Protein AF-0000000086526651 (afdb_homodimer)

pLDDT: mean 91.64, std 8.46, range [54.47, 98.06]

Organism: NCBI:txid488447

Sequence (122 aa):
MYRKGSVIEIQFPPERLNDAAGDPYWIDLTLDEARRLYEQLAARFATDARANQPLDTFSIDMYRKGSVIEIQFPPERLNDAAGDPYWIDLTLDEARRLYEQLAARFATDARANQPLDTFSID

Secondary structure (DSSP, 8-state):
---TTEEEEEEE-GGG-B-TTSSSEEEEEEHHHHHHHHHHHHHHTTSHHHHTSSPEEEE--/---TTEEEEEEE-GGG-B-TT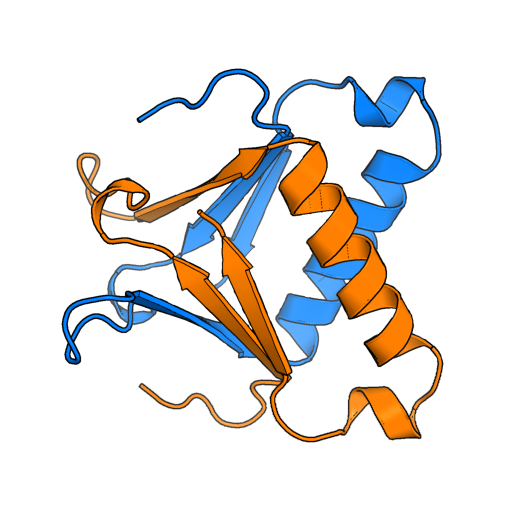-SSEEEEEEHHHHHHHHHHHHHHTTSHHHHTSSPEEEE--

Foldseek 3Di:
DDDPPAAEAEAEDPVQWDCPVPPPIDGDDDPVLVVVVVVVVCVQVVDPVSVPDHYYYRYDD/DDDPPAAEAEAEDPVQWDCPVPPPIDGDDDPVLVVVVVVVVCVQVVDPVSVRDHYYYRYDD

Nearest PDB structures (foldseek):
  5xw5-assembly1_A  TM=3.703E-01  e=4.797E+00  Saccharomyces cerevisiae S288C
  5xw4-assembly1_A  TM=3.269E-01  e=7.724E+00  Saccharomyces cerevisiae S288C
  5xw5-assembly1_A  TM=3.703E-01  e=3.209E+00  Saccharomyces cerevisiae S288C
  5xw4-assembly1_A  TM=3.254E-01  e=5.164E+00  Saccharomyces cerevisiae S288C

Radius of gyration: 13.8 Å; Cα contacts (8 Å, |Δi|>4): 200; chains: 2; bounding box: 35×32×24 Å

Structure (mmCIF, N/CA/C/O backbone):
data_AF-0000000086526651-model_v1
#
loop_
_entity.id
_entity.type
_entity.pdbx_description
1 polymer Rubredoxin
#
loop_
_atom_site.group_PDB
_atom_site.id
_atom_site.type_symbol
_atom_site.label_atom_id
_atom_site.label_alt_id
_atom_site.label_comp_id
_atom_site.label_asym_id
_atom_site.label_entity_id
_atom_site.label_seq_id
_atom_site.pdbx_PDB_ins_code
_atom_site.Cartn_x
_atom_site.Cartn_y
_atom_site.Cartn_z
_atom_site.occupancy
_atom_site.B_iso_or_equiv
_atom_site.auth_seq_id
_atom_site.auth_comp_id
_atom_site.auth_asym_id
_atom_site.auth_atom_id
_atom_site.pdbx_PDB_model_num
ATOM 1 N N . MET A 1 1 ? 9.641 11.141 4.934 1 54.47 1 MET A N 1
ATOM 2 C CA . MET A 1 1 ? 9.086 12.492 4.914 1 54.47 1 MET A CA 1
ATOM 3 C C . MET A 1 1 ? 7.582 12.469 5.164 1 54.47 1 MET A C 1
ATOM 5 O O . MET A 1 1 ? 6.902 11.523 4.766 1 54.47 1 MET A O 1
ATOM 9 N N . TYR A 1 2 ? 7.191 12.961 6.32 1 61.16 2 TYR A N 1
ATOM 10 C CA . TYR A 1 2 ? 5.781 13.156 6.637 1 61.16 2 TYR A CA 1
ATOM 11 C C . TYR A 1 2 ? 5.078 13.945 5.539 1 61.16 2 TYR A C 1
ATOM 13 O O . TYR A 1 2 ? 5.566 14.992 5.109 1 61.16 2 TYR A O 1
ATOM 21 N N . ARG A 1 3 ? 4.145 13.273 4.789 1 72.81 3 ARG A N 1
ATOM 22 C CA . ARG A 1 3 ? 3.32 13.961 3.803 1 72.81 3 ARG A CA 1
ATOM 23 C C . ARG A 1 3 ? 1.988 14.398 4.406 1 72.81 3 ARG A C 1
ATOM 25 O O . ARG A 1 3 ? 1.312 13.602 5.062 1 72.81 3 ARG A O 1
ATOM 32 N N . LYS A 1 4 ? 1.771 15.719 4.301 1 79.44 4 LYS A N 1
ATOM 33 C CA . LYS A 1 4 ? 0.506 16.25 4.797 1 79.44 4 LYS A CA 1
ATOM 34 C C . LYS A 1 4 ? -0.682 15.547 4.148 1 79.44 4 LYS A C 1
ATOM 36 O O . LYS A 1 4 ? -0.687 15.32 2.936 1 79.44 4 LYS A O 1
ATOM 41 N N . GLY A 1 5 ? -1.598 15.125 4.988 1 87 5 GLY A N 1
ATOM 42 C CA . GLY A 1 5 ? -2.811 14.523 4.457 1 87 5 GLY A CA 1
ATOM 43 C C . GLY A 1 5 ? -2.707 13.016 4.293 1 87 5 GLY A C 1
ATOM 44 O O . GLY A 1 5 ? -3.619 12.383 3.758 1 87 5 GLY A O 1
ATOM 45 N N . SER A 1 6 ? -1.516 12.57 4.836 1 92.38 6 SER A N 1
ATOM 46 C CA . SER A 1 6 ? -1.373 11.117 4.789 1 92.38 6 SER A CA 1
ATOM 47 C C . SER A 1 6 ? -2.342 10.438 5.75 1 92.38 6 SER A C 1
ATOM 49 O O . SER A 1 6 ? -2.59 10.938 6.848 1 92.38 6 SER A O 1
ATOM 51 N N . VAL A 1 7 ? -2.863 9.242 5.266 1 93.38 7 VAL A N 1
ATOM 52 C CA . VAL A 1 7 ? -3.865 8.594 6.105 1 93.38 7 VAL A CA 1
ATOM 53 C C . VAL A 1 7 ? -3.414 7.18 6.453 1 93.38 7 VAL A C 1
ATOM 55 O O . VAL A 1 7 ? -3.92 6.574 7.402 1 93.38 7 VAL A O 1
ATOM 58 N N . ILE A 1 8 ? -2.518 6.641 5.738 1 95.12 8 ILE A N 1
ATOM 59 C CA . ILE A 1 8 ? -2.039 5.301 6.059 1 95.12 8 ILE A CA 1
ATOM 60 C C . ILE A 1 8 ? -0.545 5.199 5.758 1 95.12 8 ILE A C 1
ATOM 62 O O . ILE A 1 8 ? -0.073 5.719 4.746 1 95.12 8 ILE A O 1
ATOM 66 N N . GLU A 1 9 ? 0.189 4.605 6.691 1 96.12 9 GLU A N 1
ATOM 67 C CA . GLU A 1 9 ? 1.599 4.25 6.555 1 96.12 9 GLU A CA 1
ATOM 68 C C . GLU A 1 9 ? 1.771 2.752 6.332 1 96.12 9 GLU A C 1
ATOM 70 O O . GLU A 1 9 ? 1.293 1.941 7.129 1 96.12 9 GLU A O 1
ATOM 75 N N . ILE A 1 10 ? 2.428 2.42 5.223 1 97.69 10 ILE A N 1
ATOM 76 C CA . ILE A 1 10 ? 2.75 1.021 4.961 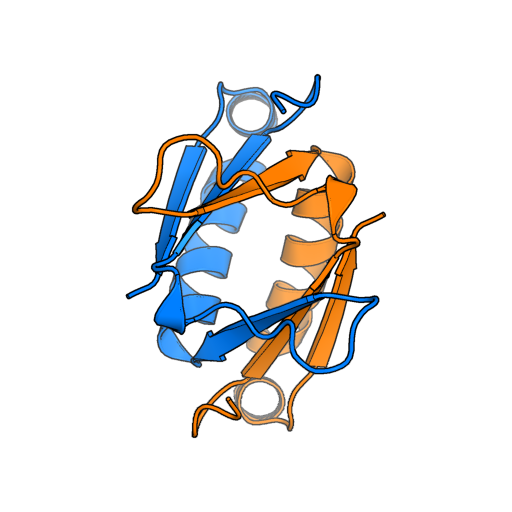1 97.69 10 ILE A CA 1
ATOM 77 C C . ILE A 1 10 ? 4.199 0.744 5.348 1 97.69 10 ILE A C 1
ATOM 79 O O . ILE A 1 10 ? 5.125 1.265 4.719 1 97.69 10 ILE A O 1
ATOM 83 N N . GLN A 1 11 ? 4.43 -0.088 6.332 1 98.06 11 GLN A N 1
ATOM 84 C CA . GLN A 1 11 ? 5.754 -0.427 6.836 1 98.06 11 GLN A CA 1
ATOM 85 C C . GLN A 1 11 ? 6.203 -1.796 6.328 1 98.06 11 GLN A C 1
ATOM 87 O O . GLN A 1 11 ? 5.391 -2.717 6.215 1 98.06 11 GLN A O 1
ATOM 92 N N . PHE A 1 12 ? 7.473 -1.84 6.027 1 97.81 12 PHE A N 1
ATOM 93 C CA . PHE A 1 12 ? 8.016 -3.094 5.516 1 97.81 12 PHE A CA 1
ATOM 94 C C . PHE A 1 12 ? 9.508 -3.201 5.809 1 97.81 12 PHE A C 1
ATOM 96 O O . PHE A 1 12 ? 10.188 -2.188 5.965 1 97.81 12 PHE A O 1
ATOM 103 N N . PRO A 1 13 ? 10 -4.391 5.945 1 97.38 13 PRO A N 1
ATOM 104 C CA . PRO A 1 13 ? 11.453 -4.531 6.113 1 97.38 13 PRO A CA 1
ATOM 105 C C . PRO A 1 13 ? 12.234 -4.16 4.855 1 97.38 13 PRO A C 1
ATOM 107 O O . PRO A 1 13 ? 11.703 -4.258 3.746 1 97.38 13 PRO A O 1
ATOM 110 N N . PRO A 1 14 ? 13.445 -3.766 5.051 1 96.44 14 PRO A N 1
ATOM 111 C CA . PRO A 1 14 ? 14.258 -3.359 3.902 1 96.44 14 PRO A CA 1
ATOM 112 C C . PRO A 1 14 ? 14.352 -4.445 2.834 1 96.44 14 PRO A C 1
ATOM 114 O O . PRO A 1 14 ? 14.461 -4.137 1.644 1 96.44 14 PRO A O 1
ATOM 117 N N . GLU A 1 15 ? 14.203 -5.711 3.213 1 95.19 15 GLU A N 1
ATOM 118 C CA . GLU A 1 15 ? 14.367 -6.812 2.27 1 95.19 15 GLU A CA 1
ATOM 119 C C . GLU A 1 15 ? 13.172 -6.918 1.325 1 95.19 15 GLU A C 1
ATOM 121 O O . GLU A 1 15 ? 13.242 -7.609 0.307 1 95.19 15 GLU A O 1
ATOM 126 N N . ARG A 1 16 ? 12.109 -6.227 1.646 1 96.12 16 ARG A N 1
ATOM 127 C CA . ARG A 1 16 ? 10.93 -6.238 0.792 1 96.12 16 ARG A CA 1
ATOM 128 C C . ARG A 1 16 ? 11.016 -5.156 -0.279 1 96.12 16 ARG A C 1
ATOM 130 O O . ARG A 1 16 ? 10.203 -5.125 -1.204 1 96.12 16 ARG A O 1
ATOM 137 N N . LEU A 1 17 ? 11.961 -4.262 -0.172 1 96.44 17 LEU A N 1
ATOM 138 C CA . LEU A 1 17 ? 12.094 -3.166 -1.127 1 96.44 17 LEU A CA 1
ATOM 139 C C . LEU A 1 17 ? 12.75 -3.646 -2.416 1 96.44 17 LEU A C 1
ATOM 141 O O . LEU A 1 17 ? 13.844 -4.219 -2.383 1 96.44 17 LEU A O 1
ATOM 145 N N . ASN A 1 18 ? 12 -3.439 -3.523 1 96.56 18 ASN A N 1
ATOM 146 C CA . ASN A 1 18 ? 12.594 -3.637 -4.844 1 96.56 18 ASN A CA 1
ATOM 147 C C . ASN A 1 18 ? 13.062 -2.32 -5.453 1 96.56 18 ASN A C 1
ATOM 149 O O . ASN A 1 18 ? 12.242 -1.506 -5.887 1 96.56 18 ASN A O 1
ATOM 153 N N . ASP A 1 19 ? 14.328 -2.189 -5.453 1 95.44 19 ASP A N 1
ATOM 154 C CA . ASP A 1 19 ? 14.891 -0.909 -5.875 1 95.44 19 ASP A CA 1
ATOM 155 C C . ASP A 1 19 ? 16 -1.109 -6.902 1 95.44 19 ASP A C 1
ATOM 157 O O . ASP A 1 19 ? 16.703 -0.164 -7.25 1 95.44 19 ASP A O 1
ATOM 161 N N . ALA A 1 20 ? 16.125 -2.27 -7.43 1 89.5 20 ALA A N 1
ATOM 162 C CA . ALA A 1 20 ? 17.266 -2.588 -8.273 1 89.5 20 ALA A CA 1
ATOM 163 C C . ALA A 1 20 ? 17.125 -1.952 -9.656 1 89.5 20 ALA A C 1
ATOM 165 O O . ALA A 1 20 ? 18.125 -1.66 -10.32 1 89.5 20 ALA A O 1
ATOM 166 N N . ALA A 1 21 ? 15.875 -1.707 -10.047 1 89 21 ALA A N 1
ATOM 167 C CA . ALA A 1 21 ? 15.641 -1.163 -11.375 1 89 21 ALA A CA 1
ATOM 168 C C . ALA A 1 21 ? 15.781 0.356 -11.383 1 89 21 ALA A C 1
ATOM 170 O O . ALA A 1 21 ? 15.781 0.981 -12.445 1 89 21 ALA A O 1
ATOM 171 N N . GLY A 1 22 ? 16.016 0.937 -10.273 1 88.19 22 GLY A N 1
ATOM 172 C CA . GLY A 1 22 ? 16.125 2.383 -10.164 1 88.19 22 GLY A CA 1
ATOM 173 C C . GLY A 1 22 ? 14.789 3.066 -9.953 1 88.19 22 GLY A C 1
ATOM 174 O O . GLY A 1 22 ? 13.914 2.533 -9.266 1 88.19 22 GLY A O 1
ATOM 175 N N . ASP A 1 23 ? 14.297 3.838 -10.75 1 93.12 23 ASP A N 1
ATOM 176 C CA . ASP A 1 23 ? 12.977 4.465 -10.648 1 93.12 23 ASP A CA 1
ATOM 177 C C . ASP A 1 23 ? 11.992 3.834 -11.633 1 93.12 23 ASP A C 1
ATOM 179 O O . ASP A 1 23 ? 12.289 3.717 -12.828 1 93.12 23 ASP A O 1
ATOM 183 N N . PRO A 1 24 ? 10.797 3.256 -11.023 1 96.12 24 PRO A N 1
ATOM 184 C CA . PRO A 1 24 ? 10.305 3.369 -9.648 1 96.12 24 PRO A CA 1
ATOM 185 C C . PRO A 1 24 ? 10.828 2.26 -8.734 1 96.12 24 PRO A C 1
ATOM 187 O O . PRO A 1 24 ? 11.32 1.239 -9.227 1 96.12 24 PRO A O 1
ATOM 190 N N . TYR A 1 25 ? 10.758 2.459 -7.438 1 97.31 25 TYR A N 1
ATOM 191 C CA . TYR A 1 25 ? 10.789 1.397 -6.438 1 97.31 25 TYR A CA 1
ATOM 192 C C . TYR A 1 25 ? 9.438 0.705 -6.34 1 97.31 25 TYR A C 1
ATOM 194 O O . TYR A 1 25 ? 8.422 1.232 -6.816 1 97.31 25 TYR A O 1
ATOM 202 N N . TRP A 1 26 ? 9.406 -0.518 -5.793 1 97.12 26 TRP A N 1
ATOM 203 C CA . TRP A 1 26 ? 8.109 -1.131 -5.539 1 97.12 26 TRP A CA 1
ATOM 204 C C . TRP A 1 26 ? 8.203 -2.166 -4.426 1 97.12 26 TRP A C 1
ATOM 206 O O . TRP A 1 26 ? 9.297 -2.621 -4.082 1 97.12 26 TRP A O 1
ATOM 216 N N . ILE A 1 27 ? 7.008 -2.406 -3.842 1 96.94 27 ILE A N 1
ATOM 217 C CA . ILE A 1 27 ? 6.785 -3.545 -2.959 1 96.94 27 ILE A CA 1
ATOM 218 C C . ILE A 1 27 ? 5.641 -4.402 -3.498 1 96.94 27 ILE A C 1
ATOM 220 O O . ILE A 1 27 ? 4.719 -3.887 -4.137 1 96.94 27 ILE A O 1
ATOM 224 N N . ASP A 1 28 ? 5.77 -5.703 -3.209 1 95.94 28 ASP A N 1
ATOM 225 C CA . ASP A 1 28 ? 4.715 -6.633 -3.598 1 95.94 28 ASP A CA 1
ATOM 226 C C . ASP A 1 28 ? 3.947 -7.137 -2.377 1 95.94 28 ASP A C 1
ATOM 228 O O . ASP A 1 28 ? 4.543 -7.418 -1.336 1 95.94 28 ASP A O 1
ATOM 232 N N . LEU A 1 29 ? 2.621 -7.266 -2.545 1 96.12 29 LEU A N 1
ATOM 233 C CA . LEU A 1 29 ? 1.801 -7.82 -1.476 1 96.12 29 LEU A CA 1
ATOM 234 C C . LEU A 1 29 ? 1.272 -9.203 -1.857 1 96.12 29 LEU A C 1
ATOM 236 O O . LEU A 1 29 ? 0.813 -9.406 -2.982 1 96.12 29 LEU A O 1
ATOM 240 N N . THR A 1 30 ? 1.409 -10.109 -0.914 1 94.06 30 THR A N 1
ATOM 241 C CA . THR A 1 30 ? 0.768 -11.414 -1.078 1 94.06 30 THR A CA 1
ATOM 242 C C . THR A 1 30 ? -0.751 -11.273 -1.025 1 94.06 30 THR A C 1
ATOM 244 O O . THR A 1 30 ? -1.273 -10.211 -0.676 1 94.06 30 THR A O 1
ATOM 247 N N . LEU A 1 31 ? -1.347 -12.32 -1.364 1 93.44 31 LEU A N 1
ATOM 248 C CA . LEU A 1 31 ? -2.803 -12.344 -1.29 1 93.44 31 LEU A CA 1
ATOM 249 C C . LEU A 1 31 ? -3.281 -12.016 0.12 1 93.44 31 LEU A C 1
ATOM 251 O O . LEU A 1 31 ? -4.199 -11.211 0.295 1 93.44 31 LEU A O 1
ATOM 255 N N . ASP A 1 32 ? -2.654 -12.547 1.11 1 94.5 32 ASP A N 1
ATOM 256 C CA . ASP A 1 32 ? -3.041 -12.312 2.498 1 94.5 32 ASP A CA 1
ATOM 257 C C . ASP A 1 32 ? -2.783 -10.859 2.9 1 94.5 32 ASP A C 1
ATOM 259 O O . ASP A 1 32 ? -3.621 -10.234 3.553 1 94.5 32 ASP A O 1
ATOM 263 N N . GLU A 1 33 ? -1.643 -10.328 2.531 1 96.69 33 GLU A N 1
ATOM 264 C CA . GLU A 1 33 ? -1.31 -8.945 2.867 1 96.69 33 GLU A CA 1
ATOM 265 C C . GLU A 1 33 ? -2.26 -7.969 2.184 1 96.69 33 GLU A C 1
ATOM 267 O O . GLU A 1 33 ? -2.699 -6.992 2.795 1 96.69 33 GLU A O 1
ATOM 272 N N . ALA A 1 34 ? -2.604 -8.266 0.974 1 96.69 34 ALA A N 1
ATOM 273 C CA . ALA A 1 34 ? -3.535 -7.426 0.227 1 96.69 34 ALA A CA 1
ATOM 274 C C . ALA A 1 34 ? -4.926 -7.449 0.858 1 96.69 34 ALA A C 1
ATOM 276 O O . ALA A 1 34 ? -5.586 -6.414 0.956 1 96.69 34 ALA A O 1
ATOM 277 N N . ARG A 1 35 ? -5.281 -8.609 1.3 1 96.12 35 ARG A N 1
ATOM 278 C CA . ARG A 1 35 ? -6.582 -8.734 1.943 1 96.12 35 ARG A CA 1
ATOM 279 C C . ARG A 1 35 ? -6.621 -7.957 3.256 1 96.12 35 ARG A C 1
ATOM 281 O O . ARG A 1 35 ? -7.605 -7.27 3.547 1 96.12 35 ARG A O 1
ATOM 288 N N . ARG A 1 36 ? -5.594 -8.062 4.012 1 97.88 36 ARG A N 1
ATOM 289 C CA . ARG A 1 36 ? -5.531 -7.332 5.273 1 97.88 36 ARG A CA 1
ATOM 290 C C . ARG A 1 36 ? -5.535 -5.828 5.035 1 97.88 36 ARG A C 1
ATOM 292 O O . ARG A 1 36 ? -6.18 -5.078 5.773 1 97.88 36 ARG A O 1
ATOM 299 N N . LEU A 1 37 ? -4.801 -5.375 3.965 1 97.94 37 LEU A N 1
ATOM 300 C CA . LEU A 1 37 ? -4.789 -3.955 3.625 1 97.94 37 LEU A CA 1
ATOM 301 C C . LEU A 1 37 ? -6.172 -3.498 3.17 1 97.94 37 LEU A C 1
ATOM 303 O O . LEU A 1 37 ? -6.633 -2.422 3.559 1 97.94 37 LEU A O 1
ATOM 307 N N . TYR A 1 38 ? -6.844 -4.375 2.404 1 97.06 38 TYR A N 1
ATOM 308 C CA . TYR A 1 38 ? -8.195 -4.082 1.951 1 97.06 38 TYR A CA 1
ATOM 309 C C . TYR A 1 38 ? -9.141 -3.906 3.133 1 97.06 38 TYR A C 1
ATOM 311 O O . TYR A 1 38 ? -9.898 -2.932 3.197 1 97.06 38 TYR A O 1
ATOM 319 N N . GLU A 1 39 ? -9.086 -4.797 4.078 1 97.5 39 GLU A N 1
ATOM 320 C CA . GLU A 1 39 ? -9.969 -4.766 5.238 1 97.5 39 GLU A CA 1
ATOM 321 C C . GLU A 1 39 ? -9.703 -3.533 6.098 1 97.5 39 GLU A C 1
ATOM 323 O O . GLU A 1 39 ? -10.641 -2.92 6.617 1 97.5 39 GLU A O 1
ATOM 328 N N . GLN A 1 40 ? -8.445 -3.191 6.254 1 96.81 40 GLN A N 1
ATOM 329 C CA . GLN A 1 40 ? -8.109 -2.006 7.035 1 96.81 40 GLN A CA 1
ATOM 330 C C . GLN A 1 40 ? -8.609 -0.737 6.352 1 96.81 40 GLN A C 1
ATOM 332 O O . GLN A 1 40 ? -9.164 0.151 7.004 1 96.81 40 GLN A O 1
ATOM 337 N N . LEU A 1 41 ? -8.469 -0.65 5.008 1 97 41 LEU A N 1
ATOM 338 C CA . LEU A 1 41 ? -8.938 0.511 4.262 1 97 41 LEU A CA 1
ATOM 339 C C . LEU A 1 41 ? -10.461 0.575 4.258 1 97 41 LEU A C 1
ATOM 341 O O . LEU A 1 41 ? -11.039 1.66 4.336 1 97 41 LEU A O 1
ATOM 345 N N . ALA A 1 42 ? -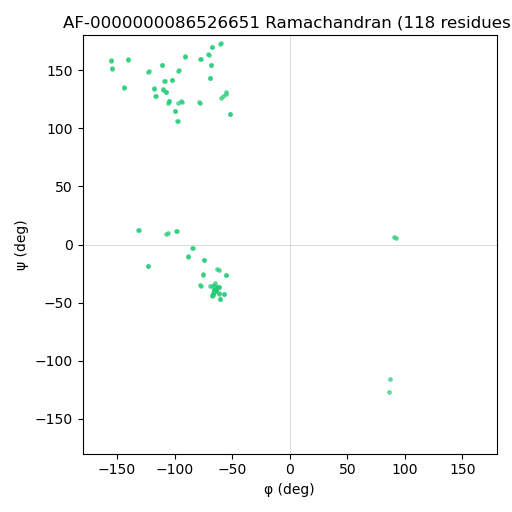11.055 -0.596 4.199 1 96.25 42 ALA A N 1
ATOM 346 C CA . ALA A 1 42 ? -12.516 -0.649 4.242 1 96.25 42 ALA A CA 1
ATOM 347 C C . ALA A 1 42 ? -13.047 -0.074 5.555 1 96.25 42 ALA A C 1
ATOM 349 O O . ALA A 1 42 ? -14.023 0.675 5.559 1 96.25 42 ALA A O 1
ATOM 350 N N . ALA A 1 43 ? -12.375 -0.432 6.613 1 94.5 43 ALA A N 1
ATOM 351 C CA . ALA A 1 43 ? -12.766 0.097 7.918 1 94.5 43 ALA A CA 1
ATOM 352 C C . ALA A 1 43 ? -12.586 1.611 7.973 1 94.5 43 ALA A C 1
ATOM 354 O O . ALA A 1 43 ? -13.422 2.324 8.539 1 94.5 43 ALA A O 1
ATOM 355 N N . ARG A 1 44 ? -11.523 2.078 7.363 1 92.94 44 ARG A N 1
ATOM 356 C CA . ARG A 1 44 ? -11.227 3.508 7.355 1 92.94 44 ARG A CA 1
ATOM 357 C C . ARG A 1 44 ? -12.289 4.285 6.586 1 92.94 44 ARG A C 1
ATOM 359 O O . ARG A 1 44 ? -12.695 5.371 7 1 92.94 44 ARG A O 1
ATOM 366 N N . PHE A 1 45 ? -12.734 3.658 5.469 1 93.94 45 PHE A N 1
ATOM 367 C CA . PHE A 1 45 ? -13.609 4.41 4.574 1 93.94 45 PHE A CA 1
ATOM 368 C C . PHE A 1 45 ? -15.07 4.043 4.812 1 93.94 45 PHE A C 1
ATOM 370 O O . PHE A 1 45 ? -15.938 4.387 4.012 1 93.94 45 PHE A O 1
ATOM 377 N N . ALA A 1 46 ? -15.258 3.346 5.887 1 93.81 46 ALA A N 1
ATOM 378 C CA . ALA A 1 46 ? -16.609 2.932 6.227 1 93.81 46 ALA A CA 1
ATOM 379 C C . ALA A 1 46 ? -17.484 4.141 6.555 1 93.81 46 ALA A C 1
ATOM 381 O O . ALA A 1 46 ? -18.688 4.137 6.281 1 93.81 46 ALA A O 1
ATOM 382 N N . THR A 1 47 ? -16.891 5.188 7.184 1 89.5 47 THR A N 1
ATOM 383 C CA . THR A 1 47 ? -17.594 6.426 7.504 1 89.5 47 THR A CA 1
ATOM 384 C C . THR A 1 47 ? -16.688 7.637 7.27 1 89.5 47 THR A C 1
ATOM 386 O O . THR A 1 47 ? -15.469 7.516 7.273 1 89.5 47 THR A O 1
ATOM 389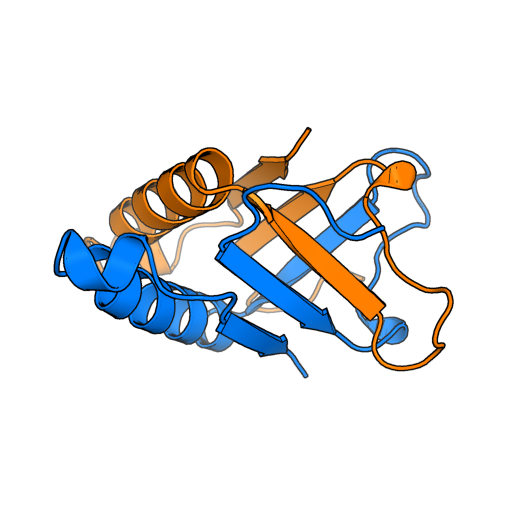 N N . ASP A 1 48 ? -17.312 8.742 7.129 1 86.5 48 ASP A N 1
ATOM 390 C CA . ASP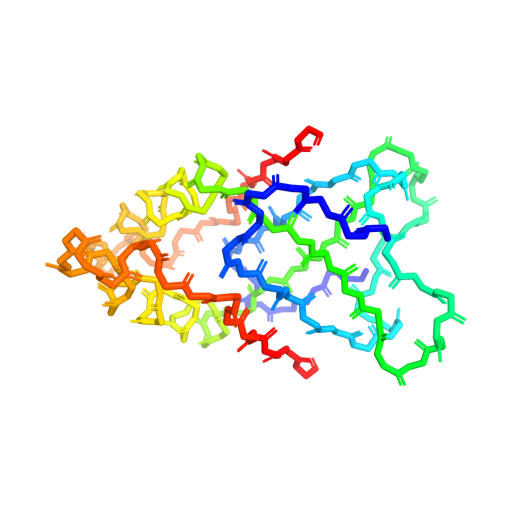 A 1 48 ? -16.562 9.984 6.957 1 86.5 48 ASP A CA 1
ATOM 391 C C . ASP A 1 48 ? -15.695 10.266 8.18 1 86.5 48 ASP A C 1
ATOM 393 O O . ASP A 1 48 ? -14.57 10.773 8.047 1 86.5 48 ASP A O 1
ATOM 397 N N . ALA A 1 49 ? -16.234 9.938 9.312 1 82.31 49 ALA A N 1
ATOM 398 C CA . ALA A 1 49 ? -15.523 10.172 10.562 1 82.31 49 ALA A CA 1
ATOM 399 C C . ALA A 1 49 ? -14.234 9.352 10.617 1 82.31 49 ALA A C 1
ATOM 401 O O . ALA A 1 49 ? -13.211 9.836 11.094 1 82.31 49 ALA A O 1
ATOM 402 N N . ARG A 1 50 ? -14.266 8.234 10.117 1 83.81 50 ARG A N 1
ATOM 403 C CA . ARG A 1 50 ? -13.102 7.359 10.148 1 83.81 50 ARG A CA 1
ATOM 404 C C . ARG A 1 50 ? -12.078 7.77 9.102 1 83.81 50 ARG A C 1
ATOM 406 O O . ARG A 1 50 ? -10.867 7.672 9.328 1 83.81 50 ARG A O 1
ATOM 413 N N . ALA A 1 51 ? -12.617 8.242 7.992 1 82.88 51 ALA A N 1
ATOM 414 C CA . ALA A 1 51 ? -11.727 8.617 6.898 1 82.88 51 ALA A CA 1
ATOM 415 C C . ALA A 1 51 ? -10.812 9.773 7.309 1 82.88 51 ALA A C 1
ATOM 417 O O . ALA A 1 51 ? -9.688 9.883 6.82 1 82.88 51 ALA A O 1
ATOM 418 N N . ASN A 1 52 ? -11.219 10.492 8.297 1 81.44 52 ASN A N 1
ATOM 419 C CA . ASN A 1 52 ? -10.492 11.703 8.672 1 81.44 52 ASN A CA 1
ATOM 420 C C . ASN A 1 52 ? -9.695 11.508 9.953 1 81.44 52 ASN A C 1
ATOM 422 O O . ASN A 1 52 ? -9.172 12.469 10.523 1 81.44 52 ASN A O 1
ATOM 426 N N . GLN A 1 53 ? -9.656 10.211 10.344 1 80.94 53 GLN A N 1
ATOM 427 C CA . GLN A 1 53 ? -8.891 9.891 11.547 1 80.94 53 GLN A CA 1
ATOM 428 C C . GLN A 1 53 ? -7.391 10.031 11.289 1 80.94 53 GLN A C 1
ATOM 430 O O . GLN A 1 53 ? -6.953 10.086 10.141 1 80.94 53 GLN A O 1
ATOM 435 N N . PRO A 1 54 ? -6.809 10.078 12.398 1 82.38 54 PRO A N 1
ATOM 436 C CA . PRO A 1 54 ? -5.355 10.18 12.258 1 82.38 54 PRO A CA 1
ATOM 437 C C . PRO A 1 54 ? -4.754 8.984 11.516 1 82.38 54 PRO A C 1
ATOM 439 O O . PRO A 1 54 ? -5.441 7.992 11.273 1 82.38 54 PRO A O 1
ATOM 442 N N . LEU A 1 55 ? -3.484 9.031 11.203 1 86.88 55 LEU A N 1
ATOM 443 C CA . LEU A 1 55 ? -2.709 8.086 10.398 1 86.88 55 LEU A CA 1
ATOM 444 C C . LEU A 1 55 ? -2.766 6.688 11 1 86.88 55 LEU A C 1
ATOM 446 O O . LEU A 1 55 ? -2.549 6.512 12.203 1 86.88 55 LEU A O 1
ATOM 450 N N . ASP A 1 56 ? -3.156 5.688 10.117 1 92.19 56 ASP A N 1
ATOM 451 C CA . ASP A 1 56 ? -3.078 4.27 10.469 1 92.19 56 ASP A CA 1
ATOM 452 C C . ASP A 1 56 ? -1.794 3.643 9.93 1 92.19 56 ASP A C 1
ATOM 454 O O . ASP A 1 56 ? -1.254 4.094 8.914 1 92.19 56 ASP A O 1
ATOM 458 N N . THR A 1 57 ? -1.327 2.621 10.711 1 95.88 57 THR A N 1
ATOM 459 C CA . THR A 1 57 ? -0.16 1.877 10.25 1 95.88 57 THR A CA 1
ATOM 460 C C . THR A 1 57 ? -0.562 0.487 9.766 1 95.88 57 THR A C 1
ATOM 462 O O . THR A 1 57 ? -1.369 -0.191 10.398 1 95.88 57 THR A O 1
ATOM 465 N N . PHE A 1 58 ? -0.094 0.108 8.57 1 97.88 58 PHE A N 1
ATOM 466 C CA . PHE A 1 58 ? -0.173 -1.246 8.039 1 97.88 58 PHE A CA 1
ATOM 467 C C . PHE A 1 58 ? 1.22 -1.833 7.844 1 97.88 58 PHE A C 1
ATOM 469 O O . PHE A 1 58 ? 2.066 -1.23 7.18 1 97.88 58 PHE A O 1
ATOM 476 N N . SER A 1 59 ? 1.443 -3.037 8.406 1 97.94 59 SER A N 1
ATOM 477 C CA . SER A 1 59 ? 2.775 -3.629 8.336 1 97.94 59 SER A CA 1
ATOM 478 C C . SER A 1 59 ? 2.76 -4.945 7.566 1 97.94 59 SER A C 1
ATOM 480 O O . SER A 1 59 ? 1.863 -5.77 7.754 1 97.94 59 SER A O 1
ATOM 482 N N . ILE A 1 60 ? 3.771 -4.988 6.68 1 95.94 60 ILE A N 1
ATOM 483 C CA . ILE A 1 60 ? 3.965 -6.281 6.027 1 95.94 60 ILE A CA 1
ATOM 484 C C . ILE A 1 60 ? 5.27 -6.91 6.512 1 95.94 60 ILE A C 1
ATOM 486 O O . ILE A 1 60 ? 6.184 -6.207 6.941 1 95.94 60 ILE A O 1
ATOM 490 N N . ASP A 1 61 ? 5.254 -8.297 6.406 1 90.06 61 ASP A N 1
ATOM 491 C CA . ASP A 1 61 ? 6.387 -9.055 6.93 1 90.06 61 ASP A CA 1
ATOM 492 C C . ASP A 1 61 ? 7.379 -9.391 5.82 1 90.06 61 ASP A C 1
ATOM 494 O O . ASP A 1 61 ? 6.996 -9.523 4.656 1 90.06 61 ASP A O 1
ATOM 498 N N . MET B 1 1 ? 12.422 -8.336 -5.551 1 54.5 1 MET B N 1
ATOM 499 C CA . MET B 1 1 ? 12.305 -9.789 -5.523 1 54.5 1 MET B CA 1
ATOM 500 C C . MET B 1 1 ? 10.852 -10.219 -5.707 1 54.5 1 MET B C 1
ATOM 502 O O . MET B 1 1 ? 9.93 -9.523 -5.273 1 54.5 1 MET B O 1
ATOM 506 N N . TYR B 1 2 ? 10.586 -10.82 -6.859 1 60.84 2 TYR B N 1
ATOM 507 C CA . TYR B 1 2 ? 9.289 -11.43 -7.121 1 60.84 2 TYR B CA 1
ATOM 508 C C . TYR B 1 2 ? 8.898 -12.391 -6 1 60.84 2 TYR B C 1
ATOM 510 O O . TYR B 1 2 ? 9.703 -13.234 -5.598 1 60.84 2 TYR B O 1
ATOM 518 N N . ARG B 1 3 ? 7.836 -12.039 -5.211 1 72.62 3 ARG B N 1
ATOM 519 C CA . ARG B 1 3 ? 7.297 -12.945 -4.195 1 72.62 3 ARG B CA 1
ATOM 520 C C . ARG B 1 3 ? 6.129 -13.758 -4.746 1 72.62 3 ARG B C 1
ATOM 522 O O . ARG B 1 3 ? 5.227 -13.203 -5.371 1 72.62 3 ARG B O 1
ATOM 529 N N . LYS B 1 4 ? 6.309 -15.078 -4.648 1 78.94 4 LYS B N 1
ATOM 530 C CA . LYS B 1 4 ? 5.242 -15.969 -5.098 1 78.94 4 LYS B CA 1
ATOM 531 C C . LYS B 1 4 ? 3.928 -15.648 -4.391 1 78.94 4 LYS B C 1
ATOM 533 O O . LYS B 1 4 ? 3.906 -15.43 -3.176 1 78.94 4 LYS B O 1
ATOM 538 N N . GLY B 1 5 ? 2.898 -15.5 -5.184 1 86.88 5 GLY B N 1
ATOM 539 C CA . GLY B 1 5 ? 1.589 -15.289 -4.59 1 86.88 5 GLY B CA 1
ATOM 540 C C . GLY B 1 5 ? 1.246 -13.82 -4.422 1 86.88 5 GLY B C 1
ATOM 541 O O . GLY B 1 5 ? 0.205 -13.477 -3.855 1 86.88 5 GLY B O 1
ATOM 542 N N . SER B 1 6 ? 2.254 -13.039 -5.004 1 92.25 6 SER B N 1
ATOM 543 C CA . SER B 1 6 ? 1.957 -11.617 -4.953 1 92.25 6 SER B CA 1
ATOM 544 C C . SER B 1 6 ? 0.8 -11.258 -5.879 1 92.25 6 SER B C 1
ATOM 546 O O . SER B 1 6 ? 0.68 -11.812 -6.973 1 92.25 6 SER B O 1
ATOM 548 N N . VAL B 1 7 ? -0.032 -10.281 -5.387 1 93.38 7 VAL B N 1
ATOM 549 C CA . VAL B 1 7 ? -1.209 -9.977 -6.195 1 93.38 7 VAL B CA 1
ATOM 550 C C . VAL B 1 7 ? -1.221 -8.492 -6.551 1 93.38 7 VAL B C 1
ATOM 552 O O . VAL B 1 7 ? -1.912 -8.07 -7.48 1 93.38 7 VAL B O 1
ATOM 555 N N . ILE B 1 8 ? -0.502 -7.707 -5.852 1 95.06 8 ILE B N 1
ATOM 556 C CA . ILE B 1 8 ? -0.464 -6.289 -6.184 1 95.06 8 ILE B CA 1
ATOM 557 C C . ILE B 1 8 ? 0.938 -5.738 -5.934 1 95.06 8 ILE B C 1
ATOM 559 O O . ILE B 1 8 ? 1.578 -6.082 -4.938 1 95.06 8 ILE B O 1
ATOM 563 N N . GLU B 1 9 ? 1.427 -4.957 -6.879 1 95.94 9 GLU B N 1
ATOM 564 C CA . GLU B 1 9 ? 2.668 -4.195 -6.785 1 95.94 9 GLU B CA 1
ATOM 565 C C . GLU B 1 9 ? 2.387 -2.711 -6.562 1 95.94 9 GLU B C 1
ATOM 567 O O . GLU B 1 9 ? 1.654 -2.088 -7.332 1 95.94 9 GLU B O 1
ATOM 572 N N . ILE B 1 10 ? 2.943 -2.18 -5.48 1 97.56 10 ILE B N 1
ATOM 573 C CA . ILE B 1 10 ? 2.84 -0.748 -5.223 1 97.56 10 ILE B CA 1
ATOM 574 C C . ILE B 1 10 ? 4.129 -0.051 -5.656 1 97.56 10 ILE B C 1
ATOM 576 O O . ILE B 1 10 ? 5.188 -0.267 -5.062 1 97.56 10 ILE B O 1
ATOM 580 N N . GLN B 1 11 ? 4.051 0.806 -6.645 1 97.94 11 GLN B N 1
ATOM 581 C CA . GLN B 1 11 ? 5.195 1.525 -7.191 1 97.94 11 GLN B CA 1
ATOM 582 C C . GLN B 1 11 ? 5.227 2.969 -6.695 1 97.94 11 GLN B C 1
ATOM 584 O O . GLN B 1 11 ? 4.18 3.602 -6.547 1 97.94 11 GLN B O 1
ATOM 589 N N . PHE B 1 12 ? 6.438 3.4 -6.441 1 97.81 12 PHE B N 1
ATOM 590 C CA . PHE B 1 12 ? 6.594 4.758 -5.938 1 97.81 12 PHE B CA 1
ATOM 591 C C . PHE B 1 12 ? 7.969 5.312 -6.281 1 97.81 12 PHE B C 1
ATOM 593 O O . PHE B 1 12 ? 8.922 4.551 -6.473 1 97.81 12 PHE B O 1
ATOM 600 N N . PRO B 1 13 ? 8.078 6.594 -6.43 1 97.38 13 PRO B N 1
ATOM 601 C CA . PRO B 1 13 ? 9.406 7.164 -6.645 1 97.38 13 PRO B CA 1
ATOM 602 C C . PRO B 1 13 ? 10.305 7.051 -5.418 1 97.38 13 PRO B C 1
ATOM 604 O O . PRO B 1 13 ? 9.812 6.996 -4.289 1 97.38 13 PRO B O 1
ATOM 607 N N . PRO B 1 14 ? 11.578 7.035 -5.648 1 96.38 14 PRO B N 1
ATOM 608 C CA . PRO B 1 14 ? 12.516 6.906 -4.535 1 96.38 14 PRO B CA 1
ATOM 609 C C . PRO B 1 14 ? 12.312 7.98 -3.465 1 96.38 14 PRO B C 1
ATOM 611 O O . PRO B 1 14 ? 12.547 7.727 -2.281 1 96.38 14 PRO B O 1
ATOM 614 N N . GLU B 1 15 ? 11.781 9.125 -3.836 1 95.12 15 GLU B N 1
ATOM 615 C CA . GLU B 1 15 ? 11.641 10.234 -2.898 1 95.12 15 GLU B CA 1
ATOM 616 C C . GLU B 1 15 ? 10.508 9.984 -1.912 1 95.12 15 GLU B C 1
ATOM 618 O O . GLU B 1 15 ? 10.391 10.672 -0.895 1 95.12 15 GLU B O 1
ATOM 623 N N . ARG B 1 16 ? 9.68 9 -2.197 1 96.19 16 ARG B N 1
ATOM 624 C CA . ARG B 1 16 ? 8.578 8.664 -1.302 1 96.19 16 ARG B CA 1
ATOM 625 C C . ARG B 1 16 ? 9.023 7.664 -0.239 1 96.19 16 ARG B C 1
ATOM 627 O O . ARG B 1 16 ? 8.289 7.398 0.717 1 96.19 16 ARG B O 1
ATOM 634 N N . LEU B 1 17 ? 10.188 7.105 -0.374 1 96.44 17 LEU B N 1
ATOM 635 C CA . LEU B 1 17 ? 10.68 6.105 0.571 1 96.44 17 LEU B CA 1
ATOM 636 C C . LEU B 1 17 ? 11.211 6.773 1.838 1 96.44 17 LEU B C 1
ATOM 638 O O . LEU B 1 17 ? 12.078 7.645 1.771 1 96.44 17 LEU B O 1
ATOM 642 N N . ASN B 1 18 ? 10.602 6.355 2.955 1 96.62 18 ASN B N 1
ATOM 643 C CA . ASN B 1 18 ? 11.148 6.727 4.254 1 96.62 18 ASN B CA 1
ATOM 644 C C . ASN B 1 18 ? 12.016 5.617 4.836 1 96.62 18 ASN B C 1
ATOM 646 O O . ASN B 1 18 ? 11.508 4.594 5.289 1 96.62 18 ASN B O 1
ATOM 650 N N . ASP B 1 19 ? 13.281 5.883 4.793 1 95.44 19 ASP B N 1
ATOM 651 C CA . ASP B 1 19 ? 14.211 4.836 5.191 1 95.44 19 ASP B CA 1
ATOM 652 C C . ASP B 1 19 ? 15.258 5.375 6.168 1 95.44 19 ASP B C 1
ATOM 654 O O . ASP B 1 19 ? 16.234 4.688 6.48 1 95.44 19 ASP B O 1
ATOM 658 N N . ALA B 1 20 ? 15.047 6.527 6.672 1 90 20 ALA B N 1
ATOM 659 C CA . ALA B 1 20 ? 16.078 7.184 7.469 1 90 20 ALA B CA 1
ATOM 660 C C . ALA B 1 20 ? 16.188 6.559 8.852 1 90 20 ALA B C 1
ATOM 662 O O . ALA B 1 20 ? 17.25 6.582 9.477 1 90 20 ALA B O 1
ATOM 663 N N . ALA B 1 21 ? 15.086 5.977 9.297 1 89.5 21 ALA B N 1
ATOM 664 C CA . ALA B 1 21 ? 15.062 5.414 10.648 1 89.5 21 ALA B CA 1
ATOM 665 C C . ALA B 1 21 ? 15.633 3.998 10.656 1 89.5 21 ALA B C 1
ATOM 667 O O . ALA B 1 21 ? 15.844 3.414 11.719 1 89.5 21 ALA B O 1
ATOM 668 N N . GLY B 1 22 ? 15.984 3.496 9.547 1 88.75 22 GLY B N 1
ATOM 669 C CA . GLY B 1 22 ? 16.469 2.127 9.445 1 88.75 22 GLY B CA 1
ATOM 670 C C . GLY B 1 22 ? 15.352 1.112 9.289 1 88.75 22 GLY B C 1
ATOM 671 O O . GLY B 1 22 ? 14.336 1.393 8.648 1 88.75 22 GLY B O 1
ATOM 672 N N . ASP B 1 23 ? 15.258 0.106 10.055 1 93.06 23 ASP B N 1
ATOM 673 C CA . ASP B 1 23 ? 14.188 -0.883 10 1 93.06 23 ASP B CA 1
ATOM 674 C C . ASP B 1 23 ? 13.094 -0.57 11.023 1 93.06 23 ASP B C 1
ATOM 676 O O . ASP B 1 23 ? 13.383 -0.355 12.203 1 93.06 23 ASP B O 1
ATOM 680 N N . PRO B 1 24 ? 11.742 -0.382 10.445 1 96.19 24 PRO B N 1
ATOM 681 C CA . PRO B 1 24 ? 11.258 -0.646 9.094 1 96.19 24 PRO B CA 1
ATOM 682 C C . PRO B 1 24 ? 11.391 0.566 8.172 1 96.19 24 PRO B C 1
ATOM 684 O O . PRO B 1 24 ? 11.555 1.691 8.648 1 96.19 24 PRO B O 1
ATOM 687 N N . TYR B 1 25 ? 11.352 0.353 6.883 1 97.31 25 TYR B N 1
ATOM 688 C CA . TYR B 1 25 ? 11.023 1.369 5.891 1 97.31 25 TYR B CA 1
ATOM 689 C C . TYR B 1 25 ? 9.523 1.618 5.84 1 97.31 25 TYR B C 1
ATOM 691 O O . TYR B 1 25 ? 8.734 0.812 6.344 1 97.31 25 TYR B O 1
ATOM 699 N N . TRP B 1 26 ? 9.117 2.773 5.301 1 97.12 26 TRP B N 1
ATOM 700 C CA . TRP B 1 26 ? 7.684 2.965 5.102 1 97.12 26 TRP B CA 1
ATOM 701 C C . TRP B 1 26 ? 7.418 3.971 3.988 1 97.12 26 TRP B C 1
ATOM 703 O O . TRP B 1 26 ? 8.312 4.723 3.598 1 97.12 26 TRP B O 1
ATOM 713 N N . ILE B 1 27 ? 6.168 3.85 3.451 1 97 27 ILE B N 1
ATOM 714 C CA . ILE B 1 27 ? 5.578 4.863 2.58 1 97 27 ILE B CA 1
ATOM 715 C C . ILE B 1 27 ? 4.254 5.34 3.168 1 97 27 ILE B C 1
ATOM 717 O O . ILE B 1 27 ? 3.547 4.574 3.826 1 97 27 ILE B O 1
ATOM 721 N N . ASP B 1 28 ? 3.988 6.625 2.881 1 96.12 28 ASP B N 1
ATOM 722 C CA . ASP B 1 28 ? 2.717 7.199 3.307 1 96.12 28 ASP B CA 1
ATOM 723 C C . ASP B 1 28 ? 1.791 7.434 2.113 1 96.12 28 ASP B C 1
ATOM 725 O O . ASP B 1 28 ? 2.238 7.871 1.051 1 96.12 28 ASP B O 1
ATOM 729 N N . LEU B 1 29 ? 0.495 7.152 2.332 1 96.25 29 LEU B N 1
ATOM 730 C CA . LEU B 1 29 ? -0.49 7.43 1.293 1 96.25 29 LEU B CA 1
ATOM 731 C C . LEU B 1 29 ? -1.402 8.586 1.704 1 96.25 29 LEU B C 1
ATOM 733 O O . LEU B 1 29 ? -1.864 8.641 2.846 1 96.25 29 LEU B O 1
ATOM 737 N N . THR B 1 30 ? -1.585 9.492 0.764 1 94.06 30 THR B N 1
ATOM 738 C CA . THR B 1 30 ? -2.586 10.531 0.96 1 94.06 30 THR B CA 1
ATOM 739 C C . THR B 1 30 ? -3.992 9.945 0.959 1 94.06 30 THR B C 1
ATOM 741 O O . THR B 1 30 ? -4.176 8.773 0.621 1 94.06 30 THR B O 1
ATOM 744 N N . LEU B 1 31 ? -4.867 10.758 1.327 1 93.38 31 LEU B N 1
ATOM 745 C CA . LEU B 1 31 ? -6.262 10.336 1.303 1 93.38 31 LEU B CA 1
ATOM 746 C C . LEU B 1 31 ? -6.664 9.875 -0.093 1 93.38 31 LEU B C 1
ATOM 748 O O . LEU B 1 31 ? -7.297 8.828 -0.243 1 93.38 31 LEU B O 1
ATOM 752 N N . ASP B 1 32 ? -6.266 10.578 -1.095 1 94.38 32 ASP B N 1
ATOM 753 C CA . ASP B 1 32 ? -6.613 10.234 -2.471 1 94.38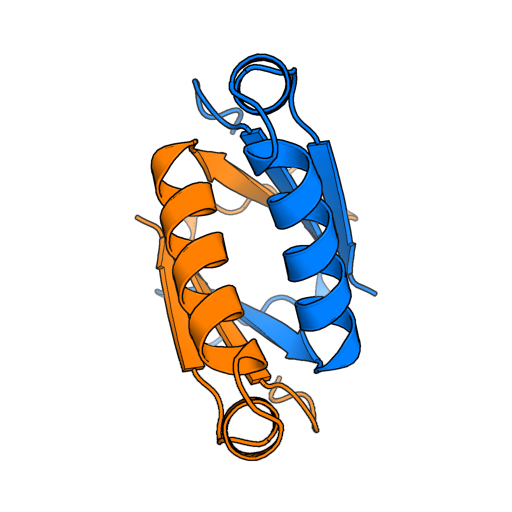 32 ASP B CA 1
ATOM 754 C C . ASP B 1 32 ? -5.941 8.93 -2.895 1 94.38 32 ASP B C 1
ATOM 756 O O . ASP B 1 32 ? -6.57 8.078 -3.525 1 94.38 32 ASP B O 1
ATOM 760 N N . GLU B 1 33 ? -4.684 8.758 -2.572 1 96.69 33 GLU B N 1
ATOM 761 C CA . GLU B 1 33 ? -3.961 7.543 -2.932 1 96.69 33 GLU B CA 1
ATOM 762 C C . GLU B 1 33 ? -4.547 6.328 -2.223 1 96.69 33 GLU B C 1
ATOM 764 O O . GLU B 1 33 ? -4.691 5.262 -2.826 1 96.69 33 GLU B O 1
ATOM 769 N N . ALA B 1 34 ? -4.918 6.504 -1 1 96.62 34 ALA B N 1
ATOM 770 C CA . ALA B 1 34 ? -5.523 5.422 -0.226 1 96.62 34 ALA B CA 1
ATOM 771 C C . ALA B 1 34 ? -6.879 5.023 -0.806 1 96.62 34 ALA B C 1
ATOM 773 O O . ALA B 1 34 ? -7.203 3.838 -0.885 1 96.62 34 ALA B O 1
ATOM 774 N N . ARG B 1 35 ? -7.598 6.02 -1.227 1 96.06 35 ARG B N 1
ATOM 775 C CA . ARG B 1 35 ? -8.898 5.738 -1.824 1 96.06 35 ARG B CA 1
ATOM 776 C C . ARG B 1 35 ? -8.75 4.98 -3.139 1 96.06 35 ARG B C 1
ATOM 778 O O . ARG B 1 35 ? -9.484 4.027 -3.4 1 96.06 35 ARG B O 1
ATOM 785 N N . ARG B 1 36 ? -7.816 5.395 -3.926 1 97.81 36 ARG B N 1
ATOM 786 C CA . ARG B 1 36 ? -7.582 4.707 -5.195 1 97.81 36 ARG B CA 1
ATOM 787 C C . ARG B 1 36 ? -7.117 3.273 -4.965 1 97.81 36 ARG B C 1
ATOM 789 O O . ARG B 1 36 ? -7.531 2.361 -5.684 1 97.81 36 ARG B O 1
ATOM 796 N N . LEU B 1 37 ? -6.242 3.074 -3.938 1 97.88 37 LEU B N 1
ATOM 797 C CA . LEU B 1 37 ? -5.793 1.727 -3.605 1 97.88 37 LEU B CA 1
ATOM 798 C C . LEU B 1 37 ? -6.953 0.875 -3.104 1 97.88 37 LEU B C 1
ATOM 800 O O . LEU B 1 37 ? -7.082 -0.292 -3.482 1 97.88 37 LEU B O 1
ATOM 804 N N . TYR B 1 38 ? -7.824 1.504 -2.307 1 97 38 TYR B N 1
ATOM 805 C CA . TYR B 1 38 ? -9.008 0.816 -1.805 1 97 38 TYR B CA 1
ATOM 806 C C . TYR B 1 38 ? -9.898 0.357 -2.953 1 97 38 TYR B C 1
ATOM 808 O O . TYR B 1 38 ? -10.328 -0.8 -2.992 1 97 38 TYR B O 1
ATOM 816 N N . GLU B 1 39 ? -10.156 1.224 -3.893 1 97.44 39 GLU B N 1
ATOM 817 C CA . GLU B 1 39 ? -11.031 0.917 -5.02 1 97.44 39 GLU B CA 1
ATOM 818 C C . GLU B 1 39 ? -10.438 -0.185 -5.895 1 97.44 39 GLU B C 1
ATOM 820 O O . GLU B 1 39 ? -11.164 -1.057 -6.379 1 97.44 39 GLU B O 1
ATOM 825 N N . GLN B 1 40 ? -9.133 -0.14 -6.094 1 96.62 40 GLN B N 1
ATOM 826 C CA . GLN B 1 40 ? -8.484 -1.177 -6.891 1 96.62 40 GLN B CA 1
ATOM 827 C C . GLN B 1 40 ? -8.555 -2.531 -6.191 1 96.62 40 GLN B C 1
ATOM 829 O O . GLN B 1 40 ? -8.836 -3.549 -6.828 1 96.62 40 GLN B O 1
ATOM 834 N N . LEU B 1 41 ? -8.336 -2.557 -4.859 1 96.94 41 LEU B N 1
ATOM 835 C CA . LEU B 1 41 ? -8.414 -3.799 -4.094 1 96.94 41 LEU B CA 1
ATOM 836 C C . LEU B 1 41 ? -9.844 -4.316 -4.043 1 96.94 41 LEU B C 1
ATOM 838 O O . LEU B 1 41 ? -10.07 -5.527 -4.102 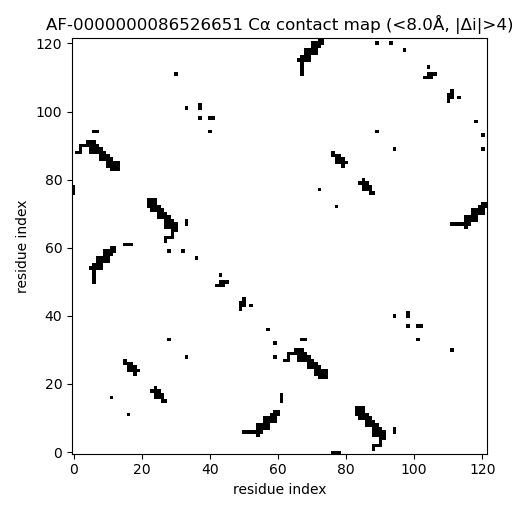1 96.94 41 LEU B O 1
ATOM 842 N N . ALA B 1 42 ? -10.766 -3.375 -3.965 1 96.19 42 ALA B N 1
ATOM 843 C CA . ALA B 1 42 ? -12.172 -3.764 -3.959 1 96.19 42 ALA B CA 1
ATOM 844 C C . ALA B 1 42 ? -12.547 -4.484 -5.25 1 96.19 42 ALA B C 1
ATOM 846 O O . ALA B 1 42 ? -13.258 -5.492 -5.223 1 96.19 42 ALA B O 1
ATOM 847 N N . ALA B 1 43 ? -12.055 -3.949 -6.336 1 94.38 43 ALA B N 1
ATOM 848 C CA . ALA B 1 43 ? -12.312 -4.586 -7.625 1 94.38 43 ALA B CA 1
ATOM 849 C C . ALA B 1 43 ? -11.68 -5.977 -7.688 1 94.38 43 ALA B C 1
ATOM 851 O O . ALA B 1 43 ? -12.281 -6.914 -8.219 1 94.38 43 ALA B O 1
ATOM 852 N N . ARG B 1 44 ? -10.508 -6.105 -7.117 1 92.94 44 ARG B N 1
ATOM 853 C CA . ARG B 1 44 ? -9.797 -7.375 -7.117 1 92.94 44 ARG B CA 1
ATOM 854 C C . ARG B 1 44 ? -10.547 -8.43 -6.309 1 92.94 44 ARG B C 1
ATOM 856 O O . ARG B 1 44 ? -10.633 -9.586 -6.715 1 92.94 44 ARG B O 1
ATOM 863 N N . PHE B 1 45 ? -11.117 -7.953 -5.164 1 94.06 45 PHE B N 1
ATOM 864 C CA . PHE B 1 45 ? -11.695 -8.922 -4.238 1 94.06 45 PHE B CA 1
ATOM 865 C C . PHE B 1 45 ? -13.203 -9.016 -4.434 1 94.06 45 PHE B C 1
ATOM 867 O O . PHE B 1 45 ? -13.906 -9.594 -3.598 1 94.06 45 PHE B O 1
ATOM 874 N N . ALA B 1 46 ? -13.625 -8.422 -5.504 1 93.75 46 ALA B N 1
ATOM 875 C CA . ALA B 1 46 ? -15.047 -8.461 -5.809 1 93.75 46 ALA B CA 1
ATOM 876 C C . ALA B 1 46 ? -15.516 -9.883 -6.102 1 93.75 46 ALA B C 1
ATOM 878 O O . ALA B 1 46 ? -16.656 -10.234 -5.824 1 93.75 46 ALA B O 1
ATOM 879 N N . THR B 1 47 ? -14.625 -10.711 -6.719 1 89.56 47 THR B N 1
ATOM 880 C CA . THR B 1 47 ? -14.914 -12.109 -7 1 89.56 47 THR B CA 1
ATOM 881 C C . THR B 1 47 ? -13.68 -12.977 -6.762 1 89.56 47 THR B C 1
ATOM 883 O O . THR B 1 47 ? -12.547 -12.484 -6.812 1 89.56 47 THR B O 1
ATOM 886 N N . ASP B 1 48 ? -13.93 -14.227 -6.562 1 86.62 48 ASP B N 1
ATOM 887 C CA . ASP B 1 48 ? -12.828 -15.164 -6.383 1 86.62 48 ASP B CA 1
ATOM 888 C C . ASP B 1 48 ? -11.938 -15.211 -7.625 1 86.62 48 ASP B C 1
ATOM 890 O O . ASP B 1 48 ? -10.719 -15.336 -7.52 1 86.62 48 ASP B O 1
ATOM 894 N N . ALA B 1 49 ? -12.586 -15.109 -8.734 1 82.5 49 ALA B N 1
ATOM 895 C CA . ALA B 1 49 ? -11.859 -15.148 -10 1 82.5 49 ALA B CA 1
ATOM 896 C C . ALA B 1 49 ? -10.898 -13.969 -10.125 1 82.5 49 ALA B C 1
ATOM 898 O O . ALA B 1 49 ? -9.781 -14.117 -10.617 1 82.5 49 ALA B O 1
ATOM 899 N N . ARG B 1 50 ? -11.266 -12.883 -9.664 1 84.62 50 ARG B N 1
ATOM 900 C CA . ARG B 1 50 ? -10.438 -11.688 -9.758 1 84.62 50 ARG B CA 1
ATOM 901 C C . ARG B 1 50 ? -9.312 -11.719 -8.734 1 84.62 50 ARG B C 1
ATOM 903 O O . ARG B 1 50 ? -8.203 -11.242 -9 1 84.62 50 ARG B O 1
ATOM 910 N N . ALA B 1 51 ? -9.656 -12.281 -7.59 1 83.56 51 ALA B N 1
ATOM 911 C CA . ALA B 1 51 ? -8.672 -12.32 -6.512 1 83.56 51 ALA B CA 1
ATOM 912 C C . ALA B 1 51 ? -7.434 -13.117 -6.926 1 83.56 51 ALA B C 1
ATOM 914 O O . ALA B 1 51 ? -6.32 -12.828 -6.48 1 83.56 51 ALA B O 1
ATOM 915 N N . ASN B 1 52 ? -7.602 -13.961 -7.883 1 81.25 52 ASN B N 1
ATOM 916 C CA . ASN B 1 52 ? -6.531 -14.891 -8.234 1 81.25 52 ASN B CA 1
ATOM 917 C C . ASN B 1 52 ? -5.879 -14.516 -9.555 1 81.25 52 ASN B C 1
ATOM 919 O O . ASN B 1 52 ? -5.086 -15.289 -10.102 1 81.25 52 ASN B O 1
ATOM 923 N N . GLN B 1 53 ? -6.301 -13.305 -10.008 1 80.75 53 GLN B N 1
ATOM 924 C CA . GLN B 1 53 ? -5.711 -12.828 -11.258 1 80.75 53 GLN B CA 1
ATOM 925 C C . GLN B 1 53 ? -4.242 -12.461 -11.062 1 80.75 53 GLN B C 1
ATOM 927 O O . GLN B 1 53 ? -3.779 -12.289 -9.938 1 80.75 53 GLN B O 1
ATOM 932 N N . PRO B 1 54 ? -3.734 -12.406 -12.188 1 80.38 54 PRO B N 1
ATOM 933 C CA . PRO B 1 54 ? -2.318 -12.039 -12.117 1 80.38 54 PRO B CA 1
ATOM 934 C C . PRO B 1 54 ? -2.094 -10.688 -11.453 1 80.38 54 PRO B C 1
ATOM 936 O O . PRO B 1 54 ? -3.049 -9.938 -11.227 1 80.38 54 PRO B O 1
ATOM 939 N N . LEU B 1 55 ? -0.854 -10.305 -11.211 1 85 55 LEU B N 1
ATOM 940 C CA . LEU B 1 55 ? -0.367 -9.148 -10.461 1 85 55 LEU B CA 1
ATOM 941 C C . LEU B 1 55 ? -0.877 -7.852 -11.078 1 85 55 LEU B C 1
ATOM 943 O O . LEU B 1 55 ? -0.77 -7.648 -12.289 1 85 55 LEU B O 1
ATOM 947 N N . ASP B 1 56 ? -1.533 -7.02 -10.188 1 91.81 56 ASP B N 1
ATOM 948 C CA . ASP B 1 56 ? -1.895 -5.652 -10.547 1 91.81 56 ASP B CA 1
ATOM 949 C C . ASP B 1 56 ? -0.854 -4.656 -10.047 1 91.81 56 ASP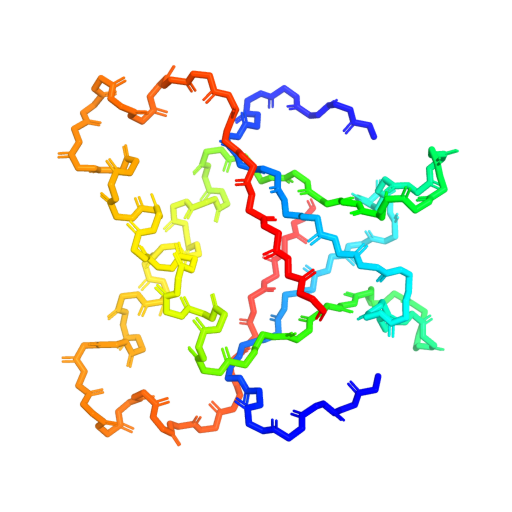 B C 1
ATOM 951 O O . ASP B 1 56 ? -0.181 -4.91 -9.039 1 91.81 56 ASP B O 1
ATOM 955 N N . THR B 1 57 ? -0.745 -3.549 -10.828 1 95.62 57 THR B N 1
ATOM 956 C CA . THR B 1 57 ? 0.156 -2.482 -10.398 1 95.62 57 THR B CA 1
ATOM 957 C C . THR B 1 57 ? -0.633 -1.278 -9.898 1 95.62 57 THR B C 1
ATOM 959 O O . THR B 1 57 ? -1.631 -0.884 -10.5 1 95.62 57 THR B O 1
ATOM 962 N N . PHE B 1 58 ? -0.265 -0.768 -8.734 1 97.69 58 PHE B N 1
ATOM 963 C CA . PHE B 1 58 ? -0.731 0.501 -8.188 1 97.69 58 PHE B CA 1
ATOM 964 C C . PHE B 1 58 ? 0.426 1.48 -8.031 1 97.69 58 PHE B C 1
ATOM 966 O O . PHE B 1 58 ? 1.435 1.162 -7.395 1 97.69 58 PHE B O 1
ATOM 973 N N . SER B 1 59 ? 0.249 2.701 -8.594 1 97.81 59 SER B N 1
ATOM 974 C CA . SER B 1 59 ? 1.343 3.666 -8.562 1 97.81 59 SER B CA 1
ATOM 975 C C . SER B 1 59 ? 0.957 4.918 -7.781 1 97.81 59 SER B C 1
ATOM 977 O O . SER B 1 59 ? -0.156 5.426 -7.926 1 97.81 59 SER B O 1
ATOM 979 N N . ILE B 1 60 ? 1.939 5.281 -6.93 1 95.88 60 ILE B N 1
ATOM 980 C CA . ILE B 1 60 ? 1.759 6.574 -6.277 1 95.88 60 ILE B CA 1
ATOM 981 C C . ILE B 1 60 ? 2.795 7.566 -6.801 1 95.88 60 ILE B C 1
ATOM 983 O O . ILE B 1 60 ? 3.867 7.168 -7.262 1 95.88 60 ILE B O 1
ATOM 987 N N . ASP B 1 61 ? 2.371 8.883 -6.688 1 90.12 61 ASP B N 1
ATOM 988 C CA . ASP B 1 61 ? 3.209 9.938 -7.25 1 90.12 61 ASP B CA 1
ATOM 989 C C . ASP B 1 61 ? 4.078 10.586 -6.172 1 90.12 61 ASP B C 1
ATOM 991 O O . ASP B 1 61 ? 3.703 10.609 -4.996 1 90.12 61 ASP B O 1
#

Solvent-accessible surface area (backbone atoms only — not comparable to full-atom values): 6882 Å² total; per-residue (Å²): 112,92,56,88,63,39,35,38,33,45,32,29,46,69,87,56,57,29,53,87,82,45,82,56,23,35,39,72,29,34,56,68,54,46,49,54,51,40,54,54,44,48,59,30,62,69,40,75,72,44,55,71,40,74,67,40,80,44,79,51,132,113,92,57,87,63,38,34,38,34,44,31,30,48,68,86,56,58,28,54,87,82,42,85,54,24,34,38,72,28,35,54,67,55,46,49,52,52,40,53,53,45,48,60,29,63,68,39,75,73,46,54,70,37,75,67,41,81,44,78,52,130